Protein AF-A0A164QMH0-F1 (afdb_monomer_lite)

Structure (mmCIF, N/CA/C/O backbone):
data_AF-A0A164QMH0-F1
#
_entry.id   AF-A0A164QMH0-F1
#
loop_
_atom_site.group_PDB
_atom_site.id
_atom_site.type_symbol
_atom_site.label_atom_id
_atom_site.label_alt_id
_atom_site.label_comp_id
_atom_site.label_asym_id
_atom_site.label_entity_id
_atom_site.label_seq_id
_atom_site.pdbx_PDB_ins_code
_atom_site.Cartn_x
_atom_site.Cartn_y
_atom_site.Cartn_z
_atom_site.occupancy
_atom_site.B_iso_or_equiv
_atom_site.auth_seq_id
_atom_site.auth_comp_id
_atom_site.auth_asym_id
_atom_site.auth_atom_id
_atom_site.pdbx_PDB_model_num
ATOM 1 N N . MET A 1 1 ? -12.332 -13.563 15.184 1.00 60.94 1 MET A N 1
ATOM 2 C CA . MET A 1 1 ? -11.186 -12.645 15.366 1.00 60.94 1 MET A CA 1
ATOM 3 C C . MET A 1 1 ? -11.749 -11.261 15.626 1.00 60.94 1 MET A C 1
ATOM 5 O O . MET A 1 1 ? -12.785 -10.967 15.046 1.00 60.94 1 MET A O 1
ATOM 9 N N . SER A 1 2 ? -11.164 -10.468 16.526 1.00 87.62 2 SER A N 1
ATOM 10 C CA . SER A 1 2 ? -11.636 -9.097 16.774 1.00 87.62 2 SER A CA 1
ATOM 11 C C . SER A 1 2 ? -11.229 -8.167 15.628 1.00 87.62 2 SER A C 1
ATOM 13 O O . SER A 1 2 ? -10.197 -8.394 14.996 1.00 87.62 2 SER A O 1
ATOM 15 N N . GLU A 1 3 ? -12.012 -7.116 15.380 1.00 90.69 3 GLU A N 1
ATOM 16 C CA . GLU A 1 3 ? -11.738 -6.089 14.357 1.00 90.69 3 GLU A CA 1
ATOM 17 C C . GLU A 1 3 ? -10.332 -5.495 14.513 1.00 90.69 3 GLU A C 1
ATOM 19 O O . GLU A 1 3 ? -9.607 -5.362 13.533 1.00 90.69 3 GLU A O 1
ATOM 24 N N . ALA A 1 4 ? -9.882 -5.285 15.754 1.00 92.06 4 ALA A N 1
ATOM 25 C CA . ALA A 1 4 ? -8.530 -4.821 16.062 1.00 92.06 4 ALA A CA 1
ATOM 26 C C . ALA A 1 4 ? -7.414 -5.758 15.550 1.00 92.06 4 ALA A C 1
ATOM 28 O O . ALA A 1 4 ? -6.368 -5.288 15.108 1.00 92.06 4 ALA A O 1
ATOM 29 N N . ILE A 1 5 ? -7.619 -7.082 15.589 1.00 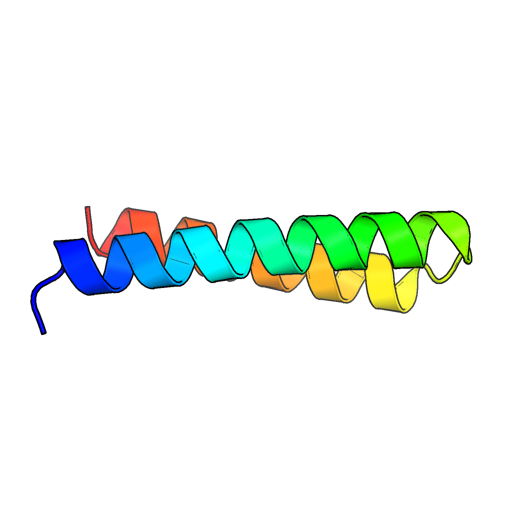95.25 5 ILE A N 1
ATOM 30 C CA . ILE A 1 5 ? -6.650 -8.040 15.030 1.00 95.25 5 ILE A CA 1
ATOM 31 C C . ILE A 1 5 ? -6.652 -7.947 13.501 1.00 95.25 5 ILE A C 1
ATOM 33 O O . ILE A 1 5 ? -5.588 -7.963 12.890 1.00 95.25 5 ILE A O 1
ATOM 37 N N . THR A 1 6 ? -7.830 -7.820 12.885 1.00 95.88 6 THR A N 1
ATOM 38 C CA . THR A 1 6 ? -7.958 -7.683 11.429 1.00 95.88 6 THR A CA 1
ATOM 39 C C . THR A 1 6 ? -7.297 -6.402 10.920 1.00 95.88 6 THR A C 1
ATOM 41 O O . THR A 1 6 ? -6.552 -6.462 9.947 1.00 95.88 6 THR A O 1
ATOM 44 N N . ILE A 1 7 ? -7.507 -5.266 11.595 1.00 96.94 7 ILE A N 1
ATOM 45 C CA . ILE A 1 7 ? -6.873 -3.985 11.247 1.00 96.94 7 ILE A CA 1
ATOM 46 C C . ILE A 1 7 ? -5.350 -4.116 11.292 1.00 96.94 7 ILE A C 1
ATOM 48 O O . ILE A 1 7 ? -4.686 -3.770 10.320 1.00 96.94 7 ILE A O 1
ATOM 52 N N . LYS A 1 8 ? -4.798 -4.715 12.354 1.00 97.38 8 LYS A N 1
ATOM 53 C CA . LYS A 1 8 ? -3.350 -4.921 12.467 1.00 97.38 8 LYS A CA 1
ATOM 54 C C . LYS A 1 8 ? -2.780 -5.764 11.316 1.00 97.38 8 LYS A C 1
ATOM 56 O O . LYS A 1 8 ? -1.725 -5.444 10.779 1.00 97.38 8 LYS A O 1
ATOM 61 N N . ILE A 1 9 ? -3.478 -6.827 10.911 1.00 97.69 9 ILE A N 1
ATOM 62 C CA . ILE A 1 9 ? -3.061 -7.660 9.769 1.00 97.69 9 ILE A CA 1
ATOM 63 C C . ILE A 1 9 ? -3.095 -6.851 8.461 1.00 97.69 9 ILE A C 1
ATOM 65 O O . ILE A 1 9 ? -2.193 -6.972 7.631 1.00 97.69 9 ILE A O 1
ATOM 69 N N . LEU A 1 10 ? -4.115 -6.010 8.265 1.00 98.00 10 LEU A N 1
ATOM 70 C CA . LEU A 1 10 ? -4.205 -5.137 7.092 1.00 98.00 10 LEU A CA 1
ATOM 71 C C . LEU A 1 10 ? -3.058 -4.115 7.053 1.00 98.00 10 LEU A C 1
ATOM 73 O O . LEU A 1 10 ? -2.479 -3.907 5.989 1.00 98.00 10 LEU A O 1
ATOM 77 N N . GLU A 1 11 ? -2.675 -3.538 8.193 1.00 98.25 11 GLU A N 1
ATOM 78 C CA . GLU A 1 11 ? -1.513 -2.643 8.298 1.00 98.25 11 GLU A CA 1
ATOM 79 C C . GLU A 1 11 ? -0.202 -3.356 7.917 1.00 98.25 11 GLU A C 1
ATOM 81 O O . GLU A 1 11 ? 0.584 -2.826 7.130 1.00 98.25 11 GLU A O 1
ATOM 86 N N . GLU A 1 12 ? 0.010 -4.593 8.382 1.00 98.50 12 GLU A N 1
ATOM 87 C CA . GLU A 1 12 ? 1.177 -5.411 8.009 1.00 98.50 12 GLU A CA 1
ATOM 88 C C . GLU A 1 12 ? 1.221 -5.703 6.495 1.00 98.50 12 GLU A C 1
ATOM 90 O O . GLU A 1 12 ? 2.289 -5.677 5.863 1.00 98.50 12 GLU A O 1
ATOM 95 N N . HIS A 1 13 ? 0.059 -5.938 5.879 1.00 98.44 13 HIS A N 1
ATOM 96 C CA . HIS A 1 13 ? -0.052 -6.104 4.432 1.00 98.44 13 HIS A CA 1
ATOM 97 C C . HIS A 1 13 ? 0.212 -4.811 3.657 1.00 98.44 13 HIS A C 1
ATOM 99 O O . HIS A 1 13 ? 0.849 -4.884 2.604 1.00 98.44 13 HIS A O 1
ATOM 105 N N . ILE A 1 14 ? -0.214 -3.651 4.168 1.00 98.81 14 ILE A N 1
ATOM 106 C CA . ILE A 1 14 ? 0.106 -2.342 3.580 1.00 98.81 14 ILE A CA 1
ATOM 107 C C . ILE A 1 14 ? 1.619 -2.125 3.589 1.00 98.81 14 ILE A C 1
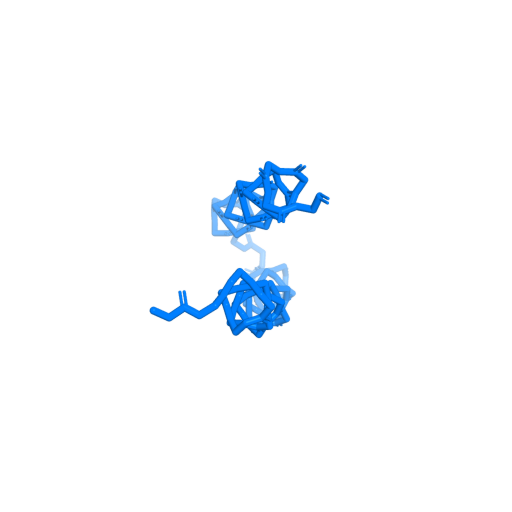ATOM 109 O O . ILE A 1 14 ? 2.193 -1.914 2.526 1.00 98.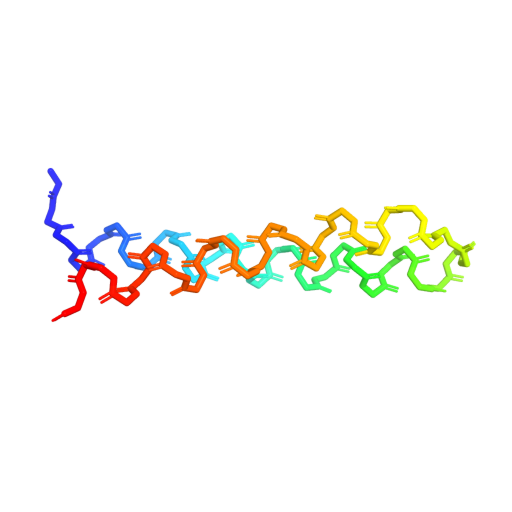81 14 ILE A O 1
ATOM 113 N N . THR A 1 15 ? 2.288 -2.288 4.737 1.00 98.69 15 THR A N 1
ATOM 114 C CA . THR A 1 15 ? 3.752 -2.121 4.831 1.00 98.69 15 THR A CA 1
ATOM 115 C C . THR A 1 15 ? 4.502 -3.058 3.882 1.00 98.69 15 THR A C 1
ATOM 117 O O . THR A 1 15 ? 5.520 -2.695 3.289 1.00 98.69 15 THR A O 1
ATOM 120 N N . THR A 1 16 ? 4.006 -4.286 3.718 1.00 98.62 16 THR A N 1
ATOM 121 C CA . THR A 1 16 ? 4.586 -5.238 2.767 1.00 98.62 16 THR A CA 1
ATOM 122 C C . THR A 1 16 ? 4.381 -4.773 1.324 1.00 98.62 16 THR A C 1
ATOM 124 O O . THR A 1 16 ? 5.324 -4.822 0.539 1.00 98.62 16 THR A O 1
ATOM 127 N N . ALA A 1 17 ? 3.180 -4.313 0.965 1.00 98.69 17 ALA A N 1
ATOM 128 C CA . ALA A 1 17 ? 2.878 -3.815 -0.374 1.00 98.69 17 ALA A CA 1
ATOM 129 C C . ALA A 1 17 ? 3.687 -2.556 -0.726 1.00 98.69 17 ALA A C 1
ATOM 131 O O . ALA A 1 17 ? 4.225 -2.502 -1.823 1.00 98.69 17 ALA A O 1
ATOM 132 N N . GLU A 1 18 ? 3.864 -1.616 0.207 1.00 98.75 18 GLU A N 1
ATOM 133 C CA . GLU A 1 18 ? 4.703 -0.418 0.024 1.00 98.75 18 GLU A CA 1
ATOM 134 C C . GLU A 1 18 ? 6.167 -0.785 -0.271 1.00 98.75 18 GLU A C 1
ATOM 136 O O . GLU A 1 18 ? 6.828 -0.162 -1.102 1.00 98.75 18 GLU A O 1
ATOM 141 N N . ARG A 1 19 ? 6.691 -1.838 0.375 1.00 98.75 19 ARG A N 1
ATOM 142 C CA . ARG A 1 19 ? 8.043 -2.336 0.082 1.00 98.75 19 ARG A CA 1
ATOM 143 C C . ARG A 1 19 ? 8.152 -2.864 -1.349 1.00 98.75 19 ARG A C 1
ATOM 145 O O . ARG A 1 19 ? 9.152 -2.594 -2.007 1.00 98.75 19 ARG A O 1
ATOM 152 N N . TRP A 1 20 ? 7.161 -3.630 -1.800 1.00 98.56 20 TRP A N 1
ATOM 153 C CA . TRP A 1 20 ? 7.163 -4.195 -3.150 1.00 98.56 20 TRP A CA 1
ATOM 154 C C . TRP A 1 20 ? 6.894 -3.149 -4.231 1.00 98.56 20 TRP A C 1
ATOM 156 O O . TRP A 1 20 ? 7.488 -3.231 -5.298 1.00 98.56 20 TRP A O 1
ATOM 166 N N . GLU A 1 21 ? 6.058 -2.150 -3.948 1.00 98.75 21 GLU A N 1
ATOM 167 C CA . GLU A 1 21 ? 5.862 -0.994 -4.823 1.00 98.75 21 GLU A CA 1
ATOM 168 C C . GLU A 1 21 ? 7.196 -0.295 -5.085 1.00 98.75 21 GLU A C 1
ATOM 170 O O . GLU A 1 21 ? 7.582 -0.134 -6.237 1.00 98.75 21 GLU A O 1
ATOM 175 N N . LYS A 1 22 ? 7.951 0.028 -4.028 1.00 98.69 22 LYS A N 1
ATOM 176 C CA . LYS A 1 22 ? 9.259 0.680 -4.161 1.00 98.69 22 LYS A CA 1
ATOM 177 C C . LYS A 1 22 ? 10.266 -0.165 -4.952 1.00 98.69 22 LYS A C 1
ATOM 179 O O . LYS A 1 22 ? 10.994 0.346 -5.794 1.00 98.69 22 LYS A O 1
ATOM 184 N N . ASP A 1 23 ? 10.316 -1.462 -4.680 1.00 98.75 23 ASP A N 1
ATOM 185 C CA . ASP A 1 23 ? 11.163 -2.409 -5.412 1.00 98.75 23 ASP A CA 1
ATOM 186 C C . ASP A 1 23 ? 10.767 -2.501 -6.906 1.00 98.75 23 ASP A C 1
ATOM 188 O O . ASP A 1 23 ? 11.632 -2.581 -7.781 1.00 98.75 23 ASP A O 1
ATOM 192 N N . ALA A 1 24 ? 9.474 -2.395 -7.226 1.00 98.62 24 ALA A N 1
ATOM 193 C CA . ALA A 1 24 ? 8.985 -2.287 -8.599 1.00 98.62 24 ALA A CA 1
ATOM 194 C C . ALA A 1 24 ? 9.334 -0.936 -9.254 1.00 98.62 24 ALA A C 1
ATOM 196 O O . ALA A 1 24 ? 9.725 -0.916 -10.423 1.00 98.62 24 ALA A O 1
ATOM 197 N N . GLU A 1 25 ? 9.271 0.178 -8.513 1.00 98.62 25 GLU A N 1
ATOM 198 C CA . GLU A 1 25 ? 9.741 1.493 -8.979 1.00 98.62 25 GLU A CA 1
ATOM 199 C C . GLU A 1 25 ? 11.234 1.455 -9.335 1.00 98.62 25 GLU A C 1
ATOM 201 O O . GLU A 1 25 ? 11.630 1.938 -10.396 1.00 98.62 25 GLU A O 1
ATOM 206 N N . GLU A 1 26 ? 12.064 0.827 -8.492 1.00 98.62 26 GLU A N 1
ATOM 207 C CA . GLU A 1 26 ? 13.504 0.650 -8.731 1.00 98.62 26 GLU A CA 1
ATOM 208 C C . GLU A 1 26 ? 13.784 -0.183 -9.997 1.00 98.62 26 GLU A C 1
ATOM 210 O O . GLU A 1 26 ? 14.759 0.074 -10.710 1.00 98.62 26 GLU A O 1
ATOM 215 N N . ARG A 1 27 ? 12.905 -1.140 -10.325 1.00 98.50 27 ARG A N 1
ATOM 216 C CA . ARG A 1 27 ? 12.944 -1.922 -11.574 1.00 98.50 27 ARG A CA 1
ATOM 217 C C . ARG A 1 27 ? 12.301 -1.235 -12.781 1.00 98.50 27 ARG A C 1
ATOM 219 O O . ARG A 1 27 ? 12.396 -1.776 -13.883 1.00 98.50 27 ARG A O 1
ATOM 226 N N . LEU A 1 28 ? 11.664 -0.076 -12.601 1.00 98.25 28 LEU A N 1
ATOM 227 C CA . LEU A 1 28 ? 10.836 0.598 -13.610 1.00 98.25 28 LEU A CA 1
ATOM 228 C C . LEU A 1 28 ? 9.651 -0.261 -14.110 1.00 98.25 28 LEU A C 1
ATOM 230 O O . LEU A 1 28 ? 9.191 -0.085 -15.242 1.00 98.25 28 LEU A O 1
ATOM 234 N N . ASP A 1 29 ? 9.143 -1.183 -13.283 1.00 98.62 29 ASP A N 1
ATOM 235 C CA . ASP A 1 29 ? 7.957 -1.992 -13.594 1.00 98.62 29 ASP A CA 1
ATOM 236 C C . ASP A 1 29 ? 6.674 -1.275 -13.149 1.00 98.62 29 ASP A C 1
ATOM 238 O O . ASP A 1 29 ? 6.109 -1.516 -12.082 1.00 98.62 29 ASP A O 1
ATOM 242 N N . TRP A 1 30 ? 6.186 -0.371 -13.998 1.00 98.12 30 TRP A N 1
ATOM 243 C CA . TRP A 1 30 ? 5.010 0.453 -13.698 1.00 98.12 30 TRP A CA 1
ATOM 244 C C . TRP A 1 30 ? 3.693 -0.328 -13.599 1.00 9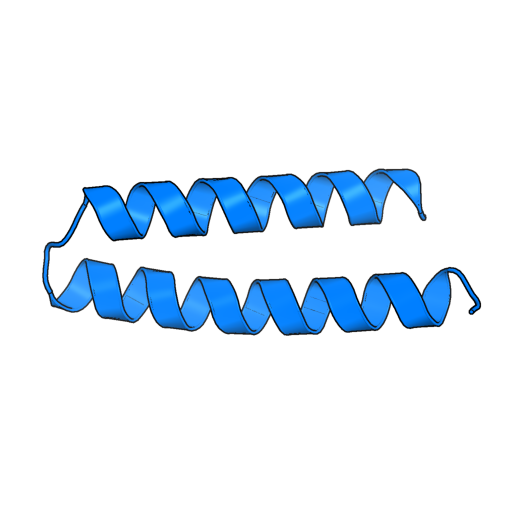8.12 30 TRP A C 1
ATOM 246 O O . TRP A 1 30 ? 2.741 0.151 -12.975 1.00 98.12 30 TRP A O 1
ATOM 256 N N . ASN A 1 31 ? 3.621 -1.526 -14.189 1.00 98.56 31 ASN A N 1
ATOM 257 C CA . ASN A 1 31 ? 2.451 -2.390 -14.035 1.00 98.56 31 ASN A CA 1
ATOM 258 C C . ASN A 1 31 ? 2.394 -2.935 -12.609 1.00 98.56 31 ASN A C 1
ATOM 260 O O . ASN A 1 31 ? 1.334 -2.939 -11.980 1.00 98.56 31 ASN A O 1
ATOM 264 N N . GLU A 1 32 ? 3.542 -3.362 -12.092 1.00 98.38 32 GLU A N 1
ATOM 265 C CA . GLU A 1 32 ? 3.669 -3.875 -10.738 1.00 98.38 32 GLU A CA 1
ATOM 266 C C . GLU A 1 32 ? 3.498 -2.762 -9.686 1.00 98.38 32 GLU A C 1
ATOM 268 O O . GLU A 1 32 ? 2.767 -2.960 -8.714 1.00 98.38 32 GLU A O 1
ATOM 273 N N . VAL A 1 33 ? 4.030 -1.557 -9.936 1.00 98.81 33 VAL A N 1
ATOM 274 C CA . VAL A 1 33 ? 3.745 -0.355 -9.120 1.00 98.81 33 VAL A CA 1
ATOM 275 C C . VAL A 1 33 ? 2.237 -0.111 -9.018 1.00 98.81 33 VAL A C 1
ATOM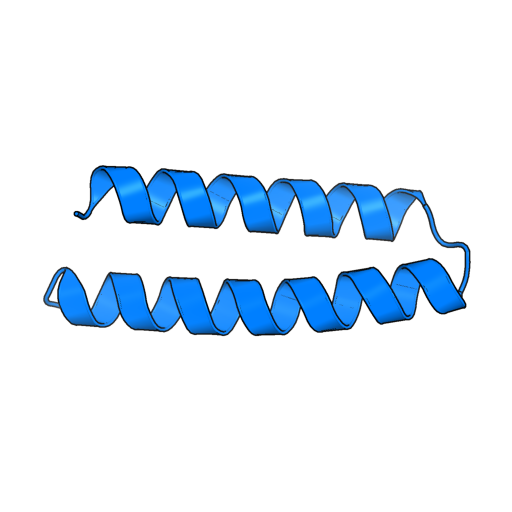 277 O O . VAL A 1 33 ? 1.684 -0.060 -7.919 1.00 98.81 33 VAL A O 1
ATOM 280 N N . SER A 1 34 ? 1.544 -0.046 -10.161 1.00 98.62 34 SER A N 1
ATOM 281 C CA . SER A 1 34 ? 0.094 0.204 -10.204 1.00 98.62 34 SER A CA 1
ATOM 282 C C . SER A 1 34 ? -0.704 -0.871 -9.453 1.00 98.62 34 SER A C 1
ATOM 284 O O . SER A 1 34 ? -1.699 -0.580 -8.786 1.00 98.62 34 SER A O 1
ATOM 286 N N . HIS A 1 35 ? -0.263 -2.129 -9.531 1.00 98.56 35 HIS A N 1
ATOM 287 C CA . HIS A 1 35 ? -0.878 -3.245 -8.812 1.00 98.56 35 HIS A CA 1
ATOM 288 C C . HIS A 1 35 ? -0.743 -3.109 -7.293 1.00 98.56 35 HIS A C 1
ATOM 290 O O . HIS A 1 35 ? -1.723 -3.306 -6.568 1.00 98.56 35 HIS A O 1
ATOM 296 N N . TYR A 1 36 ? 0.445 -2.762 -6.791 1.00 98.69 36 TYR A N 1
ATOM 297 C CA . TYR A 1 36 ? 0.651 -2.576 -5.354 1.00 98.69 36 TYR A CA 1
ATOM 298 C C . TYR A 1 36 ? -0.060 -1.332 -4.818 1.00 98.69 36 TYR A C 1
ATOM 300 O O . TYR A 1 36 ? -0.685 -1.426 -3.761 1.00 98.69 36 TYR A O 1
ATOM 308 N N . GLN A 1 37 ? -0.102 -0.238 -5.582 1.00 98.69 37 GLN A N 1
ATOM 309 C CA . GLN A 1 37 ? -0.907 0.943 -5.252 1.00 98.69 37 GLN A CA 1
ATOM 310 C C . GLN A 1 37 ? -2.392 0.597 -5.096 1.00 98.69 37 GLN A C 1
ATOM 312 O O . GLN A 1 37 ? -3.017 0.955 -4.095 1.00 98.69 37 GLN A O 1
ATOM 317 N N . GLY A 1 38 ? -2.951 -0.177 -6.034 1.00 98.69 38 GLY A N 1
ATOM 318 C CA . GLY A 1 38 ? -4.337 -0.643 -5.949 1.00 98.69 38 GLY A CA 1
ATOM 319 C C . GLY A 1 38 ? -4.606 -1.515 -4.716 1.00 98.69 38 GLY A C 1
ATOM 320 O O . GLY A 1 38 ? -5.645 -1.374 -4.070 1.00 98.69 38 GLY A O 1
ATOM 321 N N . LYS A 1 39 ? -3.660 -2.386 -4.340 1.00 98.44 39 LYS A N 1
ATOM 322 C CA . LYS A 1 39 ? -3.762 -3.194 -3.111 1.00 98.44 39 LYS A CA 1
ATOM 323 C C . LYS A 1 39 ? -3.734 -2.341 -1.847 1.00 98.44 39 LYS A C 1
ATOM 325 O O . LYS A 1 39 ? -4.539 -2.577 -0.949 1.00 98.44 39 LYS A O 1
ATOM 330 N N . ILE A 1 40 ? -2.820 -1.374 -1.775 1.00 98.81 40 ILE A N 1
ATOM 331 C CA . ILE A 1 40 ? -2.697 -0.463 -0.633 1.00 98.81 40 ILE A CA 1
ATOM 332 C C . ILE A 1 40 ? -4.008 0.298 -0.430 1.00 98.81 40 ILE A C 1
ATOM 334 O O . ILE A 1 40 ? -4.503 0.361 0.695 1.00 98.81 40 ILE A O 1
ATOM 338 N N . GLU A 1 41 ? -4.599 0.820 -1.507 1.00 98.75 41 GLU A N 1
ATOM 339 C CA . GLU A 1 41 ? -5.871 1.539 -1.427 1.00 98.75 41 GLU A CA 1
ATOM 340 C C . GLU A 1 41 ? -7.010 0.630 -0.949 1.00 98.75 41 GLU A C 1
ATOM 342 O O . GLU A 1 41 ? -7.739 0.983 -0.023 1.00 98.75 41 GLU A O 1
ATOM 347 N N 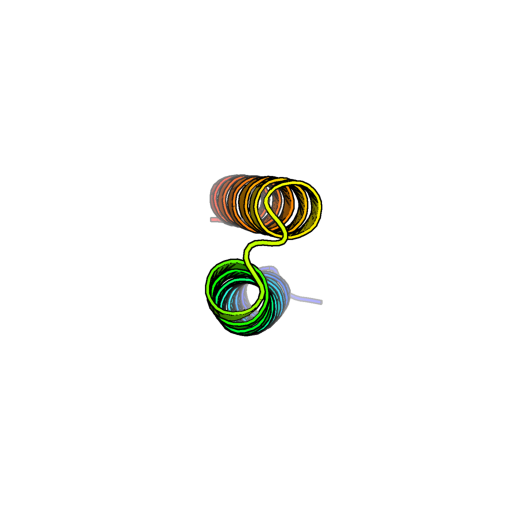. ALA A 1 42 ? -7.111 -0.589 -1.488 1.00 98.56 42 ALA A N 1
ATOM 348 C CA . ALA A 1 42 ? -8.120 -1.552 -1.052 1.00 98.56 42 ALA A CA 1
ATOM 349 C C . ALA A 1 42 ? -8.005 -1.889 0.447 1.00 98.56 42 ALA A C 1
ATOM 351 O O . ALA A 1 42 ? -9.017 -1.971 1.143 1.00 98.56 42 ALA A O 1
ATOM 352 N N . TYR A 1 43 ? -6.789 -2.058 0.973 1.00 98.44 43 TYR A N 1
ATOM 353 C CA . TYR A 1 43 ? -6.587 -2.315 2.402 1.00 98.44 43 TYR A CA 1
ATOM 354 C C . TYR A 1 43 ? -6.930 -1.104 3.270 1.00 98.44 43 TYR A C 1
ATOM 356 O O . TYR A 1 43 ? -7.540 -1.276 4.325 1.00 98.44 43 TYR A O 1
ATOM 364 N N . LYS A 1 44 ? -6.605 0.115 2.823 1.00 98.38 44 LYS A N 1
ATOM 365 C CA . LYS A 1 44 ? -6.997 1.352 3.517 1.00 98.38 44 LYS A CA 1
ATOM 366 C C . LYS A 1 44 ? -8.516 1.500 3.591 1.00 98.38 44 LYS A C 1
ATOM 368 O O . LYS A 1 44 ? -9.032 1.846 4.651 1.00 98.38 44 LYS A O 1
ATOM 373 N N . GLU A 1 45 ? -9.234 1.191 2.513 1.00 98.44 45 GLU A N 1
ATOM 374 C CA . GLU A 1 45 ? -10.702 1.182 2.512 1.00 98.44 45 GLU A CA 1
ATOM 375 C C . GLU A 1 45 ? -11.277 0.121 3.459 1.00 98.44 45 GLU A C 1
ATOM 377 O O . GLU A 1 45 ? -12.203 0.407 4.215 1.00 98.44 45 GLU A O 1
ATOM 382 N N . LEU A 1 46 ? -10.696 -1.082 3.505 1.00 97.31 46 LEU A N 1
ATOM 383 C CA . LEU A 1 46 ? -11.119 -2.109 4.464 1.00 97.31 46 LEU A CA 1
ATOM 384 C C . LEU A 1 46 ? -10.904 -1.676 5.918 1.00 97.31 46 LEU A C 1
ATOM 386 O O . LEU A 1 46 ? -11.771 -1.926 6.749 1.00 97.31 46 LEU A O 1
ATOM 390 N N . ILE A 1 47 ? -9.790 -1.007 6.229 1.00 97.38 47 ILE A N 1
ATOM 391 C CA . ILE A 1 47 ? -9.548 -0.466 7.574 1.00 97.38 47 ILE A CA 1
ATOM 392 C C . ILE A 1 47 ? -10.625 0.563 7.939 1.00 97.38 47 ILE A C 1
ATOM 394 O O . ILE A 1 47 ? -11.178 0.468 9.029 1.00 97.38 47 ILE A O 1
ATOM 398 N N . LYS A 1 48 ? -10.981 1.481 7.026 1.00 97.00 48 LYS A N 1
ATOM 399 C CA . LYS A 1 48 ? -12.053 2.476 7.247 1.00 97.00 48 LYS A CA 1
ATOM 400 C C . LYS A 1 48 ? -13.417 1.841 7.538 1.00 97.00 48 LYS A C 1
ATOM 402 O O . LYS A 1 48 ? -14.222 2.436 8.241 1.00 97.00 48 LYS A O 1
ATOM 407 N N . LEU A 1 49 ? -13.697 0.664 6.973 1.00 96.00 49 LEU A N 1
ATOM 408 C CA . LEU A 1 49 ? -14.947 -0.069 7.208 1.00 96.00 49 LEU A CA 1
ATOM 409 C C . LEU A 1 49 ? -14.960 -0.835 8.539 1.00 96.00 49 LEU A C 1
ATOM 411 O O . LEU A 1 49 ? -16.032 -1.204 9.012 1.00 96.00 49 LEU A O 1
ATOM 415 N N . LEU A 1 50 ? -13.783 -1.118 9.102 1.00 92.81 50 LEU A N 1
ATOM 416 C CA . LEU A 1 50 ? -13.605 -1.856 10.356 1.00 92.81 50 LEU A CA 1
ATOM 417 C C . LEU A 1 50 ? -13.380 -0.940 11.570 1.00 92.81 50 LEU A C 1
ATOM 419 O O . LEU A 1 50 ? -13.391 -1.434 12.696 1.00 92.81 50 LEU A O 1
ATOM 423 N N . SER A 1 51 ? -13.119 0.351 11.338 1.00 81.62 51 SER A N 1
ATOM 424 C CA . SER A 1 51 ? -12.918 1.400 12.349 1.00 81.62 51 SER A CA 1
ATOM 425 C C . SER A 1 51 ? -14.212 2.123 12.698 1.00 81.62 51 SER A C 1
ATOM 427 O O . SER A 1 51 ? -14.427 2.383 13.901 1.00 81.62 51 SER A O 1
#

Radius of gyration: 12.23 Å; chains: 1; bounding box: 28×15×31 Å

Sequence (51 aa):
MSEAITIKILEEHITTAERWEKDAEERLDWNEVSHYQGKIEAYKELIKLLS

Foldseek 3Di:
DALVVVLVVLVVLLVVLVVQLVVCVVVVNVVSVVVSVVSNVVSVVVNVVSD

Organism: Bacillus cereus (NCBI:txid1396)

Secondary structure (DSSP, 8-state):
--HHHHHHHHHHHHHHHHHHHHHHHHTT-HHHHHHHHHHHHHHHHHHHHH-

pLDDT: mean 96.57, std 5.93, range [60.94, 98.81]